Protein AF-A0A444K567-F1 (afdb_monomer_lite)

pLDDT: mean 90.69, std 7.45, range [54.25, 96.5]

Secondary structure (DSSP, 8-state):
--HHHHHHHHHHHHHHHHHHHHHHHHTTHHHHHHHHHHHHS-----HHHHHHHHHHHHHHHHHHHH--

Sequence (68 aa):
FSMLIGFVFWYRGLAQGGIAAVGQLQLLQPFFGLALAASLLHEQVSPMMVVVTLGVVACVFGAKRFAR

Foldseek 3Di:
DDVVVVVVVVVVCCVPPNPVRVVVVVLCVLVVVLVCCCPVVVDDDDPVSVVVSVVVVVVVVVCVVVVD

Radius of gyration: 14.7 Å; chains: 1; bounding box: 25×37×32 Å

Structure (mmCIF, N/CA/C/O backbone):
data_AF-A0A444K567-F1
#
_entry.id   AF-A0A444K567-F1
#
loop_
_atom_site.group_PDB
_atom_site.id
_atom_site.type_symbol
_atom_site.label_atom_id
_atom_site.label_alt_id
_atom_site.label_comp_id
_atom_site.label_asym_id
_atom_site.label_entity_id
_atom_site.label_seq_id
_atom_site.pdbx_PDB_ins_code
_atom_site.Cartn_x
_atom_site.Cartn_y
_atom_site.Cartn_z
_atom_site.occupancy
_atom_site.B_iso_or_equiv
_atom_site.auth_seq_id
_atom_site.auth_comp_id
_atom_site.auth_asym_id
_atom_site.auth_atom_id
_atom_site.pdbx_PDB_model_num
ATOM 1 N N . PHE A 1 1 ? -1.569 -20.369 4.456 1.00 54.62 1 PHE A N 1
ATOM 2 C CA . PHE A 1 1 ? -1.528 -20.100 3.003 1.00 54.62 1 PHE A CA 1
ATOM 3 C C . PHE A 1 1 ? -0.064 -20.057 2.584 1.00 54.62 1 PHE A C 1
ATOM 5 O O . PHE A 1 1 ? 0.715 -19.423 3.285 1.00 54.62 1 PHE A O 1
ATOM 12 N N . SER A 1 2 ? 0.351 -20.795 1.550 1.00 70.31 2 SER A N 1
ATOM 13 C CA . SER A 1 2 ? 1.781 -20.919 1.233 1.00 70.31 2 SER A CA 1
ATOM 14 C C . SER A 1 2 ? 2.283 -19.663 0.522 1.00 70.31 2 SER A C 1
ATOM 16 O O . SER A 1 2 ? 1.840 -19.348 -0.582 1.00 70.31 2 SER A O 1
ATOM 18 N N . MET A 1 3 ? 3.219 -18.958 1.153 1.00 83.44 3 MET A N 1
ATOM 19 C CA . MET A 1 3 ? 3.880 -17.753 0.638 1.00 83.44 3 MET A CA 1
ATOM 20 C C . MET A 1 3 ? 4.457 -17.959 -0.780 1.00 83.44 3 MET A C 1
ATOM 22 O O . MET A 1 3 ? 4.484 -17.026 -1.579 1.00 83.44 3 MET A O 1
ATOM 26 N N . LEU A 1 4 ? 4.823 -19.203 -1.129 1.00 88.25 4 LEU A N 1
ATOM 27 C CA . LEU A 1 4 ? 5.317 -19.614 -2.451 1.00 88.25 4 LEU A CA 1
ATOM 28 C C . LEU A 1 4 ? 4.344 -19.295 -3.593 1.00 88.25 4 LEU A C 1
ATOM 30 O O . LEU A 1 4 ? 4.767 -18.805 -4.637 1.00 88.25 4 LEU A O 1
ATOM 34 N N . ILE A 1 5 ? 3.043 -19.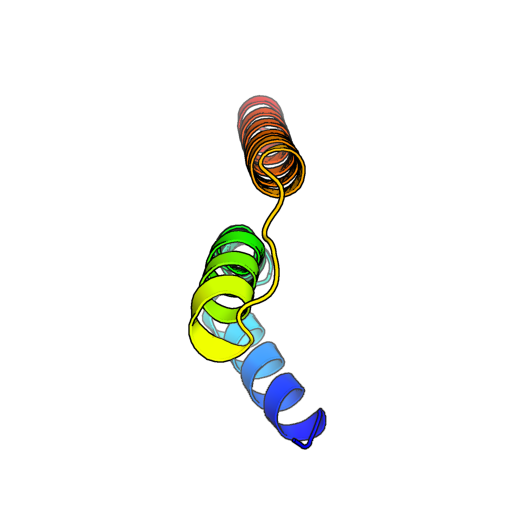528 -3.399 1.00 87.62 5 ILE A N 1
ATOM 35 C CA . ILE A 1 5 ? 2.034 -19.247 -4.433 1.00 87.62 5 ILE A CA 1
ATOM 36 C C . ILE A 1 5 ? 1.952 -17.735 -4.681 1.00 87.62 5 ILE A C 1
ATOM 38 O O . ILE A 1 5 ? 1.914 -17.296 -5.829 1.00 87.62 5 ILE A O 1
ATOM 42 N N . GLY A 1 6 ? 2.006 -16.931 -3.613 1.00 88.25 6 GLY A N 1
ATOM 43 C CA . GLY A 1 6 ? 2.042 -15.470 -3.711 1.00 88.25 6 GLY A CA 1
ATOM 44 C C . GLY A 1 6 ? 3.248 -14.966 -4.507 1.00 88.25 6 GLY A C 1
ATOM 45 O O . GLY A 1 6 ? 3.094 -14.108 -5.375 1.00 88.25 6 GLY A O 1
ATOM 46 N N . PHE A 1 7 ? 4.427 -15.555 -4.290 1.00 89.81 7 PHE A N 1
ATOM 47 C CA . PHE A 1 7 ? 5.627 -15.221 -5.060 1.00 89.81 7 PHE A CA 1
ATOM 48 C C . PHE A 1 7 ? 5.493 -15.553 -6.548 1.00 89.81 7 PHE A C 1
ATOM 50 O O . PHE A 1 7 ? 5.902 -14.742 -7.377 1.00 89.81 7 PHE A O 1
ATOM 57 N N . VAL A 1 8 ? 4.888 -16.689 -6.912 1.00 91.12 8 VAL A N 1
ATOM 58 C CA . VAL A 1 8 ? 4.661 -17.036 -8.328 1.00 91.12 8 VAL A CA 1
ATOM 59 C C . VAL A 1 8 ? 3.803 -15.973 -9.021 1.00 91.12 8 VAL A C 1
ATOM 61 O O . VAL A 1 8 ? 4.166 -15.507 -10.103 1.00 91.12 8 VAL A O 1
ATOM 64 N N . PHE A 1 9 ? 2.702 -15.543 -8.398 1.00 90.31 9 PHE A N 1
ATOM 65 C CA . PHE A 1 9 ? 1.858 -14.476 -8.944 1.00 90.31 9 PHE A CA 1
ATOM 66 C C . PHE A 1 9 ? 2.575 -13.126 -8.996 1.00 90.31 9 PHE A C 1
ATOM 68 O O . PHE A 1 9 ? 2.441 -12.408 -9.986 1.00 90.31 9 PHE A O 1
ATOM 75 N N . TRP A 1 10 ? 3.372 -12.795 -7.978 1.00 89.94 10 TRP A N 1
ATOM 76 C CA . TRP A 1 10 ? 4.154 -11.560 -7.951 1.00 89.94 10 TRP A CA 1
ATOM 77 C C . TRP A 1 10 ? 5.176 -11.510 -9.091 1.00 89.94 10 TRP A C 1
ATOM 79 O O . TRP A 1 10 ? 5.196 -10.544 -9.853 1.00 89.94 10 TRP A O 1
ATOM 89 N N . TYR A 1 11 ? 5.954 -12.579 -9.286 1.00 92.12 11 TYR A N 1
ATOM 90 C CA . TYR A 1 11 ? 6.911 -12.670 -10.391 1.00 92.12 11 TYR A CA 1
ATOM 91 C C . TYR A 1 11 ? 6.228 -12.624 -11.757 1.00 92.12 11 TYR A C 1
ATOM 93 O O . TYR A 1 11 ? 6.707 -11.938 -12.660 1.00 92.12 11 T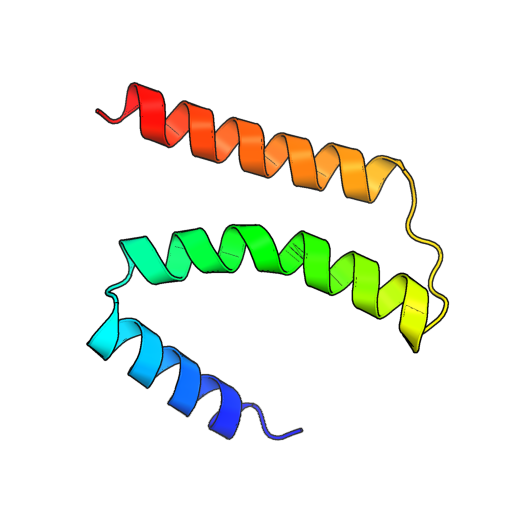YR A O 1
ATOM 101 N N . ARG A 1 12 ? 5.089 -13.307 -11.918 1.00 90.00 12 ARG A N 1
ATOM 102 C CA . ARG A 1 12 ? 4.286 -13.231 -13.148 1.00 90.00 12 ARG A CA 1
ATOM 103 C C . ARG A 1 12 ? 3.783 -11.810 -13.409 1.00 90.00 12 ARG A C 1
ATOM 105 O O . ARG A 1 12 ? 3.903 -11.335 -14.534 1.00 90.00 12 ARG A O 1
ATOM 112 N N . GLY A 1 13 ? 3.278 -11.124 -12.385 1.00 89.44 13 GLY A N 1
ATOM 113 C CA . GLY A 1 13 ? 2.823 -9.737 -12.485 1.00 89.44 13 GLY A CA 1
ATOM 114 C C . GLY A 1 13 ? 3.954 -8.778 -12.856 1.00 89.44 13 GLY A C 1
ATOM 115 O O . GLY A 1 13 ? 3.779 -7.936 -13.735 1.00 89.44 13 GLY A O 1
ATOM 116 N N . LEU A 1 14 ? 5.139 -8.949 -12.262 1.00 93.56 14 LEU A N 1
ATOM 117 C CA . LEU A 1 14 ? 6.334 -8.187 -12.633 1.00 93.56 14 LEU A CA 1
ATOM 118 C C . LEU A 1 14 ? 6.759 -8.438 -14.080 1.00 93.56 14 LEU A C 1
ATOM 120 O O . LEU A 1 14 ? 7.085 -7.485 -14.783 1.00 93.56 14 LEU A O 1
ATOM 124 N N . ALA A 1 15 ? 6.732 -9.693 -14.534 1.00 91.88 15 ALA A N 1
ATOM 125 C CA . ALA A 1 15 ? 7.087 -10.044 -15.906 1.00 91.88 15 ALA A CA 1
ATOM 126 C C . ALA A 1 15 ? 6.101 -9.471 -16.941 1.00 91.88 15 ALA A C 1
ATOM 128 O O . ALA A 1 15 ? 6.507 -9.147 -18.051 1.00 91.88 15 ALA A O 1
ATOM 129 N N . GLN A 1 16 ? 4.817 -9.342 -16.588 1.00 91.19 16 GLN A N 1
ATOM 130 C CA . GLN A 1 16 ? 3.772 -8.850 -17.493 1.00 91.19 16 GLN A CA 1
ATOM 131 C C . GLN A 1 16 ? 3.624 -7.321 -17.488 1.00 91.19 16 GLN A C 1
ATOM 133 O O . GLN A 1 16 ? 3.454 -6.725 -18.546 1.00 91.19 16 GLN A O 1
ATOM 138 N N . GLY A 1 17 ? 3.652 -6.684 -16.314 1.00 87.00 17 GLY A N 1
ATOM 139 C CA . GLY A 1 17 ? 3.365 -5.250 -16.152 1.00 87.00 17 GLY A CA 1
ATOM 140 C C . GLY A 1 17 ? 4.578 -4.384 -15.802 1.00 87.00 17 GLY A C 1
ATOM 141 O O . GLY A 1 17 ? 4.485 -3.157 -15.818 1.00 87.00 17 GLY A O 1
ATOM 142 N N . GLY A 1 18 ? 5.718 -4.993 -15.475 1.00 92.00 18 GLY A N 1
ATOM 143 C CA . GLY A 1 18 ? 6.903 -4.285 -15.002 1.00 92.00 18 GLY A CA 1
ATOM 144 C C . GLY A 1 18 ? 6.761 -3.726 -13.581 1.00 92.00 18 GLY A C 1
ATOM 145 O O . GLY A 1 18 ? 5.672 -3.592 -13.017 1.00 92.00 18 GLY A O 1
ATOM 146 N N . ILE A 1 19 ? 7.901 -3.360 -12.990 1.00 90.88 19 ILE A N 1
ATOM 147 C CA . ILE A 1 19 ? 7.989 -2.901 -11.593 1.00 90.88 19 ILE A CA 1
ATOM 148 C C . ILE A 1 19 ? 7.141 -1.642 -11.362 1.00 90.88 19 ILE A C 1
ATOM 150 O O . ILE A 1 19 ? 6.442 -1.539 -10.356 1.00 90.88 19 ILE A O 1
ATOM 154 N N . ALA A 1 20 ? 7.158 -0.696 -12.306 1.00 89.19 20 ALA A N 1
ATOM 155 C CA . ALA A 1 20 ? 6.456 0.575 -12.155 1.00 89.19 20 ALA A CA 1
ATOM 156 C C . ALA A 1 20 ? 4.927 0.413 -12.100 1.00 89.19 20 ALA A C 1
ATOM 158 O O . ALA A 1 20 ? 4.287 1.091 -11.297 1.00 89.19 20 ALA A O 1
ATOM 159 N N . ALA A 1 21 ? 4.331 -0.469 -12.913 1.00 89.50 21 ALA A N 1
ATOM 160 C CA . ALA A 1 21 ? 2.883 -0.688 -12.899 1.00 89.50 21 ALA A CA 1
ATOM 161 C C . ALA A 1 21 ? 2.452 -1.505 -11.673 1.00 89.50 21 ALA A C 1
ATOM 163 O O . ALA A 1 21 ? 1.503 -1.129 -10.985 1.00 89.50 21 ALA A O 1
ATOM 164 N N . VAL A 1 22 ? 3.195 -2.568 -11.343 1.00 92.88 22 VAL A N 1
ATOM 165 C CA . VAL A 1 22 ? 2.919 -3.397 -10.158 1.00 92.88 22 VAL A CA 1
ATOM 166 C C . VAL A 1 22 ? 3.039 -2.575 -8.872 1.00 92.88 22 VAL A C 1
ATOM 168 O O . VAL A 1 22 ? 2.180 -2.677 -7.999 1.00 92.88 22 VAL A O 1
ATOM 171 N N . GLY A 1 23 ? 4.033 -1.688 -8.780 1.00 90.88 23 GLY A N 1
ATOM 172 C CA . GLY A 1 23 ? 4.181 -0.776 -7.644 1.00 90.88 23 GLY A CA 1
ATOM 173 C C . GLY A 1 23 ? 3.018 0.213 -7.494 1.00 90.88 23 GLY A C 1
ATOM 174 O O .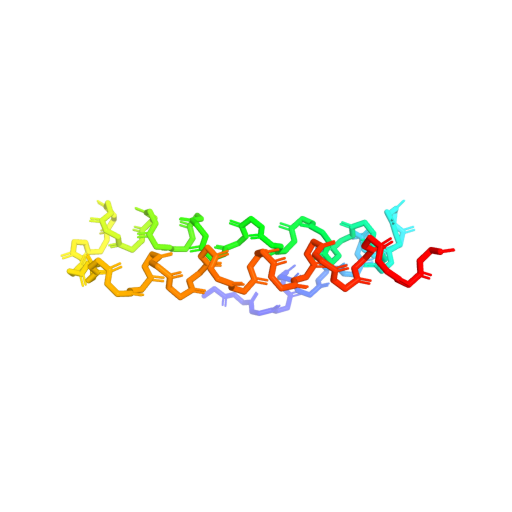 GLY A 1 23 ? 2.677 0.589 -6.379 1.00 90.88 23 GLY A O 1
ATOM 175 N N . GLN A 1 24 ? 2.359 0.618 -8.586 1.00 89.44 24 GLN A N 1
ATOM 176 C CA . GLN A 1 24 ? 1.141 1.438 -8.500 1.00 89.44 24 GLN A CA 1
ATOM 177 C C . GLN A 1 24 ? -0.069 0.640 -8.037 1.00 89.44 24 GLN A C 1
ATOM 179 O O . GLN A 1 24 ? -0.833 1.138 -7.216 1.00 89.44 24 GLN A O 1
ATOM 184 N N . LEU A 1 25 ? -0.225 -0.596 -8.513 1.00 92.12 25 LEU A N 1
ATOM 185 C CA . LEU A 1 25 ? -1.287 -1.483 -8.037 1.00 92.12 25 LEU A CA 1
ATOM 186 C C . LEU A 1 25 ? -1.157 -1.749 -6.533 1.00 92.12 25 LEU A C 1
ATOM 188 O O . LEU A 1 25 ? -2.161 -1.784 -5.827 1.00 92.12 25 LEU A O 1
ATOM 192 N N . GLN A 1 26 ? 0.070 -1.847 -6.016 1.00 92.44 26 GLN A N 1
ATOM 193 C CA . GLN A 1 26 ? 0.306 -1.986 -4.579 1.00 92.44 26 GLN A CA 1
ATOM 194 C C . GLN A 1 26 ? -0.119 -0.765 -3.757 1.00 92.44 26 GLN A C 1
ATOM 196 O O . GLN A 1 26 ? -0.408 -0.930 -2.579 1.00 92.44 26 GLN A O 1
ATOM 201 N N . LEU A 1 27 ? -0.259 0.433 -4.336 1.00 92.38 27 LEU A N 1
ATOM 202 C CA . LEU A 1 27 ? -0.831 1.572 -3.602 1.00 92.38 27 LEU A CA 1
ATOM 203 C C . LEU A 1 27 ? -2.310 1.361 -3.255 1.00 92.38 27 LEU A C 1
ATOM 205 O O . LEU A 1 27 ? -2.809 2.002 -2.336 1.00 92.38 27 LEU A O 1
ATOM 209 N N . LEU A 1 28 ? -3.003 0.453 -3.950 1.00 93.94 28 LEU A N 1
ATOM 210 C CA . LEU A 1 28 ? -4.373 0.053 -3.616 1.00 93.94 28 LEU A CA 1
ATOM 211 C C . LEU A 1 28 ? -4.422 -0.981 -2.482 1.00 93.94 28 LEU A C 1
ATOM 213 O O . LEU A 1 28 ? -5.441 -1.105 -1.802 1.00 93.94 28 LEU A O 1
ATOM 217 N N . GLN A 1 29 ? -3.327 -1.713 -2.250 1.00 93.75 29 GLN A N 1
ATOM 218 C CA . GLN A 1 29 ? -3.266 -2.792 -1.263 1.00 93.75 29 GLN A CA 1
ATOM 219 C C . GLN A 1 29 ? -3.619 -2.341 0.164 1.00 93.75 29 GLN A C 1
ATOM 221 O O . GLN A 1 29 ? -4.381 -3.059 0.805 1.00 93.75 29 GLN A O 1
ATOM 226 N N . PRO A 1 30 ? -3.151 -1.190 0.685 1.00 94.25 30 PRO A N 1
ATOM 227 C CA . PRO A 1 30 ? -3.514 -0.728 2.023 1.00 94.25 30 PRO A CA 1
ATOM 228 C C . PRO A 1 30 ? -5.021 -0.515 2.192 1.00 94.25 30 PRO A C 1
ATOM 230 O O . PRO A 1 30 ? -5.576 -0.868 3.226 1.00 94.25 30 PRO A O 1
ATOM 233 N N . PHE A 1 31 ? -5.707 -0.004 1.165 1.00 94.94 31 PHE A N 1
ATOM 234 C CA . PHE A 1 31 ? -7.152 0.225 1.219 1.00 94.94 31 PHE A CA 1
ATOM 235 C C . PHE A 1 31 ? -7.921 -1.087 1.274 1.00 94.94 31 PHE A C 1
ATOM 237 O O . PHE A 1 31 ? -8.787 -1.256 2.130 1.00 94.94 31 PHE A O 1
ATOM 244 N N . PHE A 1 32 ? -7.576 -2.034 0.399 1.00 95.38 32 PHE A N 1
ATOM 245 C CA . PHE A 1 32 ? -8.188 -3.359 0.434 1.00 95.38 32 PHE A CA 1
ATOM 246 C C . PHE A 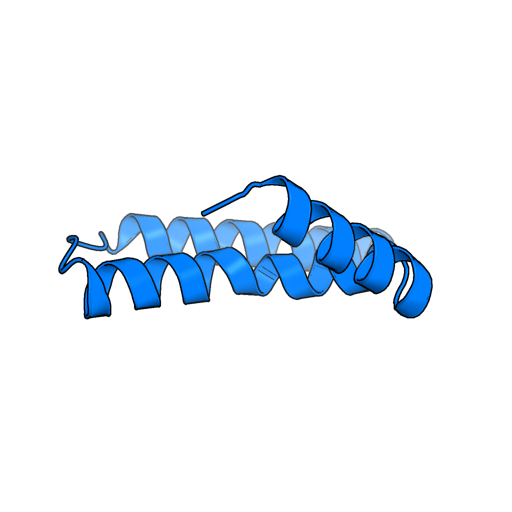1 32 ? -7.822 -4.114 1.710 1.00 95.38 32 PHE A C 1
ATOM 248 O O . PHE A 1 32 ? -8.681 -4.775 2.278 1.00 95.38 32 PHE A O 1
ATOM 255 N N . GLY A 1 33 ? -6.594 -3.967 2.207 1.00 94.44 33 GLY A N 1
ATOM 256 C CA . GLY A 1 33 ? -6.155 -4.544 3.474 1.00 94.44 33 GLY A CA 1
ATOM 257 C C . GLY A 1 33 ? -7.001 -4.057 4.648 1.00 94.44 33 GLY A C 1
ATOM 258 O O . GLY A 1 33 ? -7.552 -4.879 5.372 1.00 94.44 33 GLY A O 1
ATOM 259 N N . LEU A 1 34 ? -7.177 -2.739 4.791 1.00 95.06 34 LEU A N 1
ATOM 260 C CA . LEU A 1 34 ? -8.015 -2.155 5.844 1.00 95.06 34 LEU A CA 1
ATOM 261 C C . LEU A 1 34 ? -9.496 -2.525 5.676 1.00 95.06 34 LEU A C 1
ATOM 263 O O . LEU A 1 34 ? -10.149 -2.886 6.651 1.00 95.06 34 LEU A O 1
ATOM 267 N N . ALA A 1 35 ? -10.029 -2.486 4.452 1.00 94.38 35 ALA A N 1
ATOM 268 C CA . ALA A 1 35 ? -11.422 -2.848 4.187 1.00 94.38 35 ALA A CA 1
ATOM 269 C C . ALA A 1 35 ? -11.707 -4.326 4.501 1.00 94.38 35 ALA A C 1
ATOM 271 O O . ALA A 1 35 ? -12.730 -4.648 5.109 1.00 94.38 35 ALA A O 1
ATOM 272 N N . LEU A 1 36 ? -10.801 -5.230 4.121 1.00 95.62 36 LEU A N 1
ATOM 273 C CA . LEU A 1 36 ? -10.913 -6.657 4.418 1.00 95.62 36 LEU A CA 1
ATOM 274 C C . LEU A 1 36 ? -10.714 -6.934 5.912 1.00 95.62 36 LEU A C 1
ATOM 276 O O . LEU A 1 36 ? -11.466 -7.724 6.471 1.00 95.62 36 LEU A O 1
ATOM 280 N N . ALA A 1 37 ? -9.778 -6.255 6.581 1.00 95.00 37 ALA A N 1
ATOM 281 C CA . ALA A 1 37 ? -9.599 -6.374 8.030 1.00 95.00 37 ALA A CA 1
ATOM 282 C C . ALA A 1 37 ? -10.858 -5.932 8.799 1.00 95.00 37 ALA A C 1
ATOM 284 O O . ALA A 1 37 ? -11.336 -6.655 9.672 1.00 95.00 37 ALA A O 1
ATOM 285 N N . ALA A 1 38 ? -11.459 -4.801 8.420 1.00 93.88 38 ALA A N 1
ATOM 286 C CA . ALA A 1 38 ? -12.697 -4.319 9.034 1.00 93.88 38 ALA A CA 1
ATOM 287 C C . ALA A 1 38 ? -13.899 -5.241 8.769 1.00 93.88 38 ALA A C 1
ATOM 289 O O . ALA A 1 38 ? -14.722 -5.455 9.656 1.00 93.88 38 ALA A O 1
ATOM 290 N N . SER A 1 39 ? -14.030 -5.770 7.547 1.00 94.81 39 SER A N 1
ATOM 291 C CA . SER A 1 39 ? -15.212 -6.545 7.137 1.00 94.81 39 SER A CA 1
ATOM 292 C C . SER A 1 39 ? -15.152 -8.024 7.513 1.00 94.81 39 SER A C 1
ATOM 294 O O . SER A 1 39 ? -16.176 -8.581 7.896 1.00 94.81 39 SER A O 1
ATOM 296 N N . LEU A 1 40 ? -13.983 -8.660 7.403 1.00 96.19 40 LEU A N 1
ATOM 297 C CA . LEU A 1 40 ? -13.816 -10.099 7.633 1.00 96.19 40 LEU A CA 1
ATOM 298 C C . LEU A 1 40 ? -13.302 -10.418 9.035 1.00 96.19 40 LEU A C 1
ATOM 300 O O . LEU A 1 40 ? -13.694 -11.430 9.607 1.00 96.19 40 LEU A O 1
ATOM 304 N N . LEU A 1 41 ? -12.401 -9.588 9.571 1.00 93.06 41 LEU A N 1
ATOM 305 C CA . LEU A 1 41 ? -11.803 -9.800 10.893 1.00 93.06 41 LEU A CA 1
ATOM 306 C C . LEU A 1 41 ? -12.461 -8.929 11.974 1.00 93.06 41 LEU A C 1
ATOM 308 O O . LEU A 1 41 ? -12.155 -9.097 13.151 1.00 93.06 41 LEU A O 1
ATOM 312 N N . HIS A 1 42 ? -13.372 -8.024 11.590 1.00 90.88 42 HIS A N 1
ATOM 313 C CA . HIS A 1 42 ? -14.018 -7.059 12.485 1.00 90.88 42 HIS A CA 1
ATOM 314 C C . HIS A 1 42 ? -13.021 -6.218 13.298 1.00 90.88 42 HIS A C 1
ATOM 316 O O . HIS A 1 42 ? -13.329 -5.758 14.400 1.00 90.88 42 HIS A O 1
ATOM 322 N N . GLU A 1 43 ? -11.819 -6.000 12.757 1.00 92.19 43 GLU A N 1
ATOM 323 C CA . GLU A 1 43 ? -10.819 -5.163 13.409 1.00 92.19 43 GLU A CA 1
ATOM 324 C C . GLU A 1 43 ? -11.230 -3.691 13.366 1.00 92.19 43 GLU A C 1
ATOM 326 O O . GLU A 1 43 ? -11.765 -3.187 12.373 1.00 92.19 43 GLU A O 1
ATOM 331 N N . GLN A 1 44 ? -10.950 -2.975 14.456 1.00 91.38 44 GLN A N 1
ATOM 332 C CA . GLN A 1 44 ? -11.213 -1.545 14.521 1.00 91.38 44 GLN A CA 1
ATOM 333 C C . GLN A 1 44 ? -10.196 -0.783 13.676 1.00 91.38 44 GLN A C 1
ATOM 335 O O . GLN A 1 44 ? -9.082 -0.482 14.111 1.00 91.38 44 GLN A O 1
ATOM 340 N N . VAL A 1 45 ? -10.606 -0.426 12.463 1.00 91.38 45 VAL A N 1
ATOM 341 C CA . VAL A 1 45 ? -9.840 0.481 11.613 1.00 91.38 45 VAL A CA 1
ATOM 342 C C . VAL A 1 45 ? -9.975 1.894 12.163 1.00 91.38 45 VAL A C 1
ATOM 344 O O . VAL A 1 45 ? -10.995 2.563 12.000 1.00 91.38 45 VAL A O 1
ATOM 347 N N . SER A 1 46 ? -8.919 2.351 12.832 1.00 93.88 46 SER A N 1
ATOM 348 C CA . SER A 1 46 ? -8.839 3.720 13.331 1.00 93.88 46 SER A CA 1
ATOM 349 C C . SER A 1 46 ? -8.883 4.721 12.166 1.00 93.88 46 SER A C 1
ATOM 351 O O . SER A 1 46 ? -8.199 4.510 11.158 1.00 93.88 46 SER A O 1
ATOM 353 N N . PRO A 1 47 ? -9.583 5.864 12.313 1.00 92.44 47 PRO A N 1
ATOM 354 C CA . PRO A 1 47 ? -9.534 6.954 11.339 1.00 92.44 47 PRO A CA 1
ATOM 355 C C . PRO A 1 47 ? -8.100 7.390 10.999 1.00 92.44 47 PRO A C 1
ATOM 357 O O . PRO A 1 47 ? -7.817 7.762 9.861 1.00 92.44 47 PRO A O 1
ATOM 360 N N . MET A 1 48 ? -7.168 7.271 11.953 1.00 96.06 48 MET A N 1
ATOM 361 C CA . MET A 1 48 ? -5.758 7.595 11.731 1.00 96.06 48 MET A CA 1
ATOM 362 C C . MET A 1 48 ? -5.098 6.670 10.697 1.00 96.06 48 MET A C 1
ATOM 364 O O . MET A 1 48 ? -4.291 7.134 9.896 1.00 96.06 48 MET A O 1
ATOM 368 N N . MET A 1 49 ? -5.457 5.381 10.656 1.00 95.12 49 MET A N 1
ATOM 369 C CA . MET A 1 49 ? -4.910 4.428 9.676 1.00 95.12 49 MET A CA 1
ATOM 370 C C . MET A 1 49 ? -5.276 4.835 8.246 1.00 95.12 49 MET A C 1
ATOM 372 O O . MET A 1 49 ? -4.441 4.779 7.340 1.00 95.12 49 MET A O 1
ATOM 376 N N . VAL A 1 50 ? -6.513 5.300 8.055 1.00 93.69 50 VAL A N 1
ATOM 377 C CA . VAL A 1 50 ? -7.003 5.791 6.762 1.00 93.69 50 VAL A CA 1
ATOM 378 C C . VAL A 1 50 ? -6.303 7.095 6.380 1.00 93.69 50 VAL A C 1
ATOM 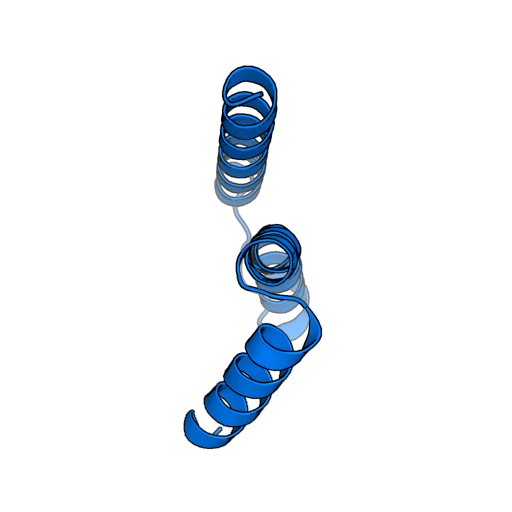380 O O . VAL A 1 50 ? -5.820 7.215 5.255 1.00 93.69 50 VAL A O 1
ATOM 383 N N . VAL A 1 51 ? -6.173 8.045 7.314 1.00 96.50 51 VAL A N 1
ATOM 384 C CA . VAL A 1 51 ? -5.472 9.320 7.076 1.00 96.50 51 VAL A CA 1
ATOM 385 C C . VAL A 1 51 ? -4.012 9.093 6.684 1.00 96.50 51 VAL A C 1
ATOM 387 O O . VAL A 1 51 ? -3.551 9.672 5.703 1.00 96.50 51 VAL A O 1
ATOM 390 N N . VAL A 1 52 ? -3.290 8.220 7.393 1.00 95.56 52 VAL A N 1
ATOM 391 C CA . VAL A 1 52 ? -1.893 7.893 7.062 1.00 95.56 52 VAL A CA 1
ATOM 392 C C . VAL A 1 52 ? -1.801 7.221 5.696 1.00 95.56 52 VAL A C 1
ATOM 394 O O . VAL A 1 52 ? -0.945 7.588 4.894 1.00 95.56 52 VAL A O 1
ATOM 397 N N . THR A 1 53 ? -2.710 6.291 5.394 1.00 95.31 53 THR A N 1
ATOM 398 C CA . THR A 1 53 ? -2.760 5.622 4.087 1.00 95.31 53 THR A CA 1
ATOM 399 C C . THR A 1 53 ? -2.946 6.632 2.952 1.00 95.31 53 THR A C 1
ATOM 401 O O . THR A 1 53 ? -2.187 6.623 1.982 1.00 95.31 53 THR A O 1
ATOM 404 N N . LEU A 1 54 ? -3.904 7.554 3.090 1.00 95.19 54 LEU A N 1
ATOM 405 C CA . LEU A 1 54 ? -4.123 8.636 2.127 1.00 95.19 54 LEU A CA 1
ATOM 406 C C . LEU A 1 54 ? -2.913 9.573 2.031 1.00 95.19 54 LEU A C 1
ATOM 408 O O . LEU A 1 54 ? -2.535 9.967 0.929 1.00 95.19 54 LEU A O 1
ATOM 412 N N . GLY A 1 55 ? -2.271 9.884 3.159 1.00 96.44 55 GLY A N 1
ATOM 413 C CA . GLY A 1 55 ? -1.053 10.690 3.209 1.00 96.44 55 GLY A CA 1
ATOM 414 C C . GLY A 1 55 ? 0.096 10.064 2.419 1.00 96.44 55 GLY A C 1
ATOM 415 O O . GLY A 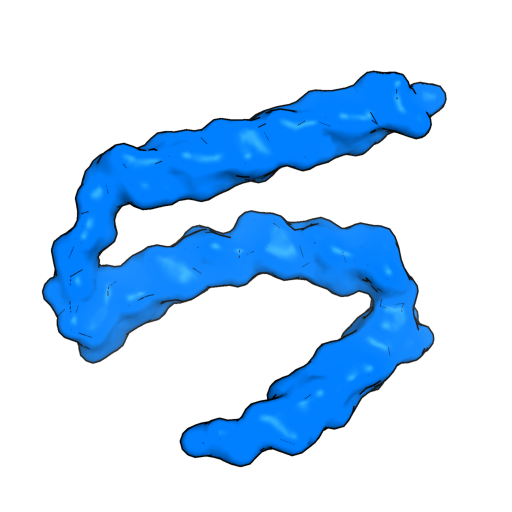1 55 ? 0.717 10.741 1.603 1.00 96.44 55 GLY A O 1
ATOM 416 N N . VAL A 1 56 ? 0.338 8.759 2.577 1.00 94.88 56 VAL A N 1
ATOM 417 C CA . VAL A 1 56 ? 1.355 8.031 1.797 1.00 94.88 56 VAL A CA 1
ATOM 418 C C . VAL A 1 56 ? 1.039 8.088 0.303 1.00 94.88 56 VAL A C 1
ATOM 420 O O . VAL A 1 56 ? 1.928 8.382 -0.497 1.00 94.88 56 VAL A O 1
ATOM 423 N N . VAL A 1 57 ? -0.218 7.867 -0.090 1.00 93.38 57 VAL A N 1
ATOM 424 C CA . VAL A 1 57 ? -0.631 7.951 -1.501 1.00 93.38 57 VAL A CA 1
ATOM 425 C C . VAL A 1 57 ? -0.425 9.358 -2.060 1.00 93.38 57 VAL A C 1
ATOM 427 O O . VAL A 1 57 ? 0.101 9.495 -3.165 1.00 93.38 57 VAL A O 1
ATOM 430 N N . ALA A 1 58 ? -0.765 10.399 -1.297 1.00 94.50 58 ALA A N 1
ATOM 431 C CA . ALA A 1 58 ? -0.529 11.788 -1.681 1.00 94.50 58 ALA A CA 1
ATOM 432 C C . ALA A 1 58 ? 0.970 12.089 -1.843 1.00 94.50 58 ALA A C 1
ATOM 434 O O . ALA A 1 58 ? 1.365 12.700 -2.837 1.00 94.50 58 ALA A O 1
ATOM 435 N N . CYS A 1 59 ? 1.817 11.600 -0.931 1.00 94.94 59 CYS A N 1
ATOM 436 C CA . CYS A 1 59 ? 3.272 11.716 -1.034 1.00 94.94 59 CYS A CA 1
ATOM 437 C C . CYS A 1 59 ? 3.814 11.026 -2.289 1.00 94.94 59 CYS A C 1
ATOM 439 O O . CYS A 1 59 ? 4.609 11.616 -3.016 1.00 94.94 59 CYS A O 1
ATOM 441 N N . VAL A 1 60 ? 3.370 9.800 -2.581 1.00 92.31 60 VAL A N 1
ATOM 442 C CA . VAL A 1 60 ? 3.808 9.059 -3.774 1.00 92.31 60 VAL A CA 1
ATOM 443 C C . VAL A 1 60 ? 3.325 9.739 -5.054 1.00 92.31 60 VAL A C 1
ATOM 445 O O . VAL A 1 60 ? 4.084 9.838 -6.019 1.00 92.31 60 VAL A O 1
ATOM 448 N N . PHE A 1 61 ? 2.089 10.241 -5.068 1.00 91.44 61 PHE A N 1
ATOM 449 C CA . PHE A 1 61 ? 1.557 11.007 -6.192 1.00 91.44 61 PHE A CA 1
ATOM 450 C C . PHE A 1 61 ? 2.356 12.295 -6.420 1.00 91.44 61 PHE A C 1
ATOM 452 O O . PHE A 1 61 ? 2.761 12.569 -7.550 1.00 91.44 61 PHE A O 1
ATOM 459 N N . GLY A 1 62 ? 2.647 13.043 -5.352 1.00 93.38 62 GLY A N 1
ATOM 460 C CA . GLY A 1 62 ? 3.507 14.224 -5.393 1.00 93.38 62 GLY A CA 1
ATOM 461 C C . GLY A 1 62 ? 4.899 13.887 -5.922 1.00 93.38 62 GLY A C 1
ATOM 462 O O . GLY A 1 62 ? 5.327 14.455 -6.922 1.00 93.38 62 GLY A O 1
ATOM 463 N N . ALA A 1 63 ? 5.571 12.897 -5.336 1.00 91.12 63 ALA A N 1
ATOM 464 C CA . ALA A 1 63 ? 6.889 12.448 -5.779 1.00 91.12 63 ALA A CA 1
ATOM 465 C C . ALA A 1 63 ? 6.896 12.070 -7.269 1.00 91.12 63 ALA A C 1
ATOM 467 O O . ALA A 1 63 ? 7.767 12.513 -8.011 1.00 91.12 63 ALA A O 1
ATOM 468 N N . LYS A 1 64 ? 5.883 11.336 -7.748 1.00 87.81 64 LYS A N 1
ATOM 469 C CA . LYS A 1 64 ? 5.727 11.029 -9.179 1.00 87.81 64 LYS A CA 1
ATOM 470 C C . LYS A 1 64 ? 5.493 12.261 -10.050 1.00 87.81 64 LYS A C 1
ATOM 472 O O . LYS A 1 64 ? 5.943 12.283 -11.192 1.00 87.81 64 LYS A O 1
ATOM 477 N N . ARG A 1 65 ? 4.750 13.249 -9.550 1.00 87.81 65 ARG A N 1
ATOM 478 C CA . ARG A 1 65 ? 4.445 14.494 -10.264 1.00 87.81 65 ARG A CA 1
ATOM 479 C C . ARG A 1 65 ? 5.690 15.365 -10.446 1.00 87.81 65 ARG A C 1
ATOM 481 O O . ARG A 1 65 ? 5.775 16.007 -11.488 1.00 87.81 65 ARG A O 1
ATOM 488 N N . PHE A 1 66 ? 6.591 15.376 -9.459 1.00 88.75 66 PHE A N 1
ATOM 489 C CA . PHE A 1 66 ? 7.826 16.176 -9.438 1.00 88.75 66 PHE A CA 1
ATOM 490 C C . PHE A 1 66 ? 9.067 15.441 -9.965 1.00 88.75 66 PHE A C 1
ATOM 492 O O . PHE A 1 66 ? 10.047 16.086 -10.309 1.00 88.75 66 PHE A O 1
ATOM 499 N N . ALA A 1 67 ? 9.043 14.107 -10.031 1.00 81.12 67 ALA A N 1
ATOM 500 C CA . ALA A 1 67 ? 10.090 13.307 -10.675 1.00 81.12 67 ALA A CA 1
ATOM 501 C C . ALA A 1 67 ? 9.955 13.249 -12.213 1.00 81.12 67 ALA A C 1
ATOM 503 O O . ALA A 1 67 ? 10.732 12.558 -12.870 1.00 81.12 67 ALA A O 1
ATOM 504 N N . ARG A 1 68 ? 8.942 13.925 -12.768 1.00 54.25 68 ARG A N 1
ATOM 505 C CA . ARG A 1 68 ? 8.756 14.187 -14.199 1.00 54.25 68 ARG A CA 1
ATOM 506 C C . ARG A 1 68 ? 9.318 15.554 -14.543 1.00 54.25 68 ARG A C 1
ATOM 508 O O . ARG A 1 68 ? 9.912 15.652 -15.633 1.00 54.25 68 ARG A O 1
#